Protein AF-M5FPM3-F1 (afdb_monomer_lite)

pLDDT: mean 89.11, std 7.0, range [58.78, 97.31]

Foldseek 3Di:
DDPDPDPDDPVNVVVVVVVVLLVVLVVQQVVLCVVVVVFAFEEAQEECPWPCLAVDDDDRRHNHDCVCVVCVPPRCPPGPAQKHWYYHSNTDGIDIDGND

Organism: Dacryopinax primogenitus (strain DJM 731) (NCBI:txid1858805)

Secondary structure (DSSP, 8-state):
-PPPS----HHHHHHHHHHHHHHHHHHHHHHHHHTTTT--EEEEEE-TTSHHHHHSPSBTTB--TTHHHHTTTTTTTT-SSSEEEEEEEEES--EEEE--

Radius of gyration: 18.58 Å; chains: 1; bounding box: 42×27×62 Å

Structure (mmCIF, N/CA/C/O backbone):
data_AF-M5FPM3-F1
#
_entry.id   AF-M5FPM3-F1
#
loop_
_atom_site.group_PDB
_atom_site.id
_atom_site.type_symbol
_atom_site.label_atom_id
_atom_site.label_alt_id
_atom_site.label_comp_id
_atom_site.label_asym_id
_atom_site.label_entity_id
_atom_site.label_seq_id
_atom_site.pdbx_PDB_ins_code
_atom_site.Cartn_x
_atom_site.Cartn_y
_atom_site.Cartn_z
_atom_site.occupancy
_atom_site.B_iso_or_equiv
_atom_site.auth_seq_id
_atom_site.auth_comp_id
_atom_site.auth_asym_id
_atom_site.auth_atom_id
_atom_site.pdbx_PDB_model_num
ATOM 1 N N . MET A 1 1 ? -19.706 3.761 43.467 1.00 58.78 1 MET A N 1
ATOM 2 C CA . MET A 1 1 ? -19.021 3.740 42.157 1.00 58.78 1 MET A CA 1
ATOM 3 C C . MET A 1 1 ? -19.809 4.648 41.225 1.00 58.78 1 MET A C 1
ATOM 5 O O . MET A 1 1 ? -20.956 4.329 40.946 1.00 58.78 1 MET A O 1
ATOM 9 N N . GLN A 1 2 ? -19.276 5.817 40.856 1.00 66.12 2 GLN A N 1
ATOM 10 C CA . GLN A 1 2 ? -19.940 6.689 39.879 1.00 66.12 2 GLN A CA 1
ATOM 11 C C . GLN A 1 2 ? -19.937 5.989 38.510 1.00 66.12 2 GLN A C 1
ATOM 13 O O . GLN A 1 2 ? -18.874 5.520 38.096 1.00 66.12 2 GLN A O 1
ATOM 18 N N . PRO A 1 3 ? -21.084 5.879 37.817 1.00 67.50 3 PRO A N 1
ATOM 19 C CA . PRO A 1 3 ? -21.097 5.379 36.451 1.00 67.50 3 PRO A CA 1
ATOM 20 C C . PRO A 1 3 ? -20.317 6.349 35.558 1.00 67.50 3 PRO A C 1
ATOM 22 O O . PRO A 1 3 ? -20.416 7.567 35.711 1.00 67.50 3 PRO A O 1
ATOM 25 N N . LEU A 1 4 ? -19.514 5.801 34.645 1.00 68.31 4 LEU A N 1
ATOM 26 C CA . LEU A 1 4 ? -18.785 6.589 33.653 1.00 68.31 4 LEU A CA 1
ATOM 27 C C . LEU A 1 4 ? -19.788 7.464 32.869 1.00 68.31 4 LEU A C 1
ATOM 29 O O . LEU A 1 4 ? -20.803 6.938 32.411 1.00 68.31 4 LEU A O 1
ATOM 33 N N . PRO A 1 5 ? -19.531 8.771 32.678 1.00 68.62 5 PRO A N 1
ATOM 34 C CA . PRO A 1 5 ? -20.499 9.734 32.131 1.00 68.62 5 PRO A CA 1
ATOM 35 C C . PRO A 1 5 ? -20.759 9.594 30.617 1.00 68.62 5 PRO A C 1
ATOM 37 O O . PRO A 1 5 ? -21.255 10.519 29.981 1.00 68.62 5 PRO A O 1
ATOM 40 N N . LEU A 1 6 ? -20.419 8.456 30.011 1.00 70.81 6 LEU A N 1
ATOM 41 C CA . LEU A 1 6 ? -20.494 8.241 28.569 1.00 70.81 6 LEU A CA 1
ATOM 42 C C . LEU A 1 6 ? -21.482 7.116 28.259 1.00 70.81 6 LEU A C 1
ATOM 44 O O . LEU A 1 6 ? -21.114 5.947 28.182 1.00 70.81 6 LEU A O 1
ATOM 48 N N . ASN A 1 7 ? -22.744 7.484 28.031 1.00 73.44 7 ASN A N 1
ATOM 49 C CA . ASN A 1 7 ? -23.718 6.615 27.367 1.00 73.44 7 ASN A CA 1
ATOM 50 C C . ASN A 1 7 ? -23.446 6.638 25.850 1.00 73.44 7 ASN A C 1
ATOM 52 O O . ASN A 1 7 ? -24.162 7.278 25.080 1.00 73.44 7 ASN A O 1
ATOM 56 N N . LEU A 1 8 ? -22.326 6.039 25.431 1.00 78.88 8 LEU A N 1
ATOM 57 C CA . LEU A 1 8 ? -21.946 5.967 24.022 1.00 78.88 8 LEU A CA 1
ATOM 58 C C . LEU A 1 8 ? -22.649 4.780 23.358 1.00 78.88 8 LEU A C 1
ATOM 60 O O . LEU A 1 8 ? -22.464 3.633 23.759 1.00 78.88 8 LEU A O 1
ATOM 64 N N . SER A 1 9 ? -23.409 5.049 22.296 1.00 89.25 9 SER A N 1
ATOM 65 C CA . SER A 1 9 ? -23.957 3.987 21.450 1.00 89.25 9 SER A CA 1
ATOM 66 C C . SER A 1 9 ? -22.826 3.180 20.808 1.00 89.25 9 SER A C 1
ATOM 68 O O . SER A 1 9 ? -21.863 3.757 20.294 1.00 89.25 9 SER A O 1
ATOM 70 N N . TRP A 1 10 ? -22.964 1.850 20.767 1.00 90.44 10 TRP A N 1
ATOM 71 C CA . TRP A 1 10 ? -22.000 0.970 20.096 1.00 90.44 10 TRP A CA 1
ATOM 72 C C . TRP A 1 10 ? -21.766 1.391 18.636 1.00 90.44 10 TRP A C 1
ATOM 74 O O . TRP A 1 10 ? -20.639 1.355 18.146 1.00 90.44 10 TRP A O 1
ATOM 84 N N . SER A 1 11 ? -22.802 1.890 17.958 1.00 91.44 11 SER A N 1
ATOM 85 C CA . SER A 1 11 ? -22.688 2.391 16.586 1.00 91.44 11 SER A CA 1
ATOM 86 C C . SER A 1 11 ? -21.698 3.555 16.468 1.00 91.44 11 SER A C 1
ATOM 88 O O . SER A 1 11 ? -20.923 3.603 15.516 1.00 91.44 11 SER A O 1
ATOM 90 N N . LEU A 1 12 ? -21.674 4.466 17.450 1.00 92.75 12 LEU A N 1
ATOM 91 C CA . LEU A 1 12 ? -20.740 5.597 17.471 1.00 92.75 12 LEU A CA 1
ATOM 92 C C . LEU A 1 12 ? -19.306 5.139 17.727 1.00 92.75 12 LEU A C 1
ATOM 94 O O . LEU A 1 12 ? -18.386 5.655 17.097 1.00 92.75 12 LEU A O 1
ATOM 98 N N . VAL A 1 13 ? -19.106 4.156 18.610 1.00 93.62 13 VAL A N 1
ATOM 99 C CA . VAL A 1 13 ? -17.763 3.615 18.860 1.00 93.62 13 VAL A CA 1
ATOM 100 C C . VAL A 1 13 ? -17.235 2.909 17.608 1.00 93.62 13 VAL A C 1
ATOM 102 O O . VAL A 1 13 ? -16.104 3.165 17.203 1.00 93.62 13 VAL A O 1
ATOM 105 N N . VAL A 1 14 ? -18.048 2.069 16.953 1.00 95.25 14 VAL A N 1
ATOM 106 C CA . VAL A 1 14 ? -17.658 1.374 15.712 1.00 95.25 14 VAL A CA 1
ATOM 107 C C . VAL A 1 14 ? -17.321 2.378 14.610 1.00 95.25 14 VAL A C 1
ATOM 109 O O . VAL A 1 14 ? -16.284 2.248 13.960 1.00 95.25 14 VAL A O 1
ATOM 112 N N . LEU A 1 15 ? -18.148 3.411 14.436 1.00 96.12 15 LEU A N 1
ATOM 113 C CA . LEU A 1 15 ? -17.909 4.464 13.452 1.00 96.12 15 LEU A CA 1
ATOM 114 C C . LEU A 1 15 ? -16.631 5.257 13.762 1.00 96.12 15 LEU A C 1
ATOM 116 O O . LEU A 1 15 ? -15.820 5.489 12.868 1.00 96.12 15 LEU A O 1
ATOM 120 N N . GLY A 1 16 ? -16.405 5.610 15.030 1.00 96.75 16 GLY A N 1
ATOM 121 C CA . GLY A 1 16 ? -15.184 6.285 15.471 1.00 96.75 16 GLY A CA 1
ATOM 122 C C . GLY A 1 16 ? -13.927 5.451 15.213 1.00 96.75 16 GLY A C 1
ATOM 123 O O . GLY A 1 16 ? -12.956 5.956 14.647 1.00 96.75 16 GLY A O 1
ATOM 124 N N . LEU A 1 17 ? -13.955 4.158 15.548 1.00 96.38 17 LEU A N 1
ATOM 125 C CA . LEU A 1 17 ? -12.849 3.236 15.278 1.00 96.38 17 LEU A CA 1
ATOM 126 C C . LEU A 1 17 ? -12.582 3.084 13.779 1.00 96.38 17 LEU A C 1
ATOM 128 O O . LEU A 1 17 ? -11.422 3.066 13.367 1.00 96.38 17 LEU A O 1
ATOM 132 N N . LEU A 1 18 ? -13.634 3.022 12.959 1.00 96.69 18 LEU A N 1
ATOM 133 C CA . LEU A 1 18 ? -13.509 2.937 11.506 1.00 96.69 18 LEU A CA 1
ATOM 134 C C . LEU A 1 18 ? -12.841 4.193 10.934 1.00 96.69 18 LEU A C 1
ATOM 136 O O . LEU A 1 18 ? -1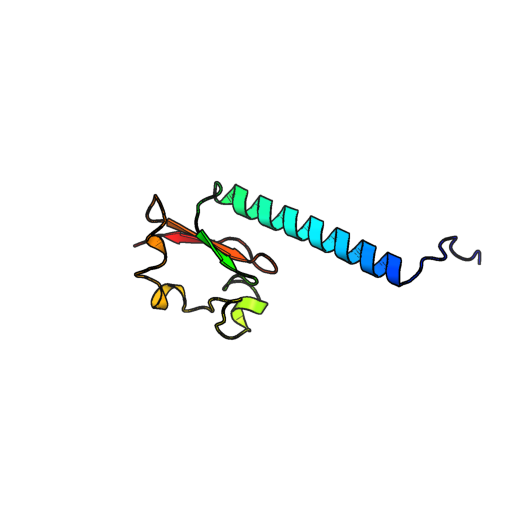1.920 4.076 10.127 1.00 96.69 18 LEU A O 1
ATOM 140 N N . ILE A 1 19 ? -13.233 5.384 11.391 1.00 97.31 19 ILE A N 1
ATOM 141 C CA . ILE A 1 19 ? -12.611 6.649 10.969 1.00 97.31 19 ILE A CA 1
ATOM 142 C C . ILE A 1 19 ? -11.129 6.674 11.348 1.00 97.31 19 ILE A C 1
ATOM 144 O O . ILE A 1 19 ? -10.278 6.941 10.497 1.00 97.31 19 ILE A O 1
ATOM 148 N N . VAL A 1 20 ? -10.800 6.352 12.603 1.00 97.31 20 VAL A N 1
ATOM 149 C CA .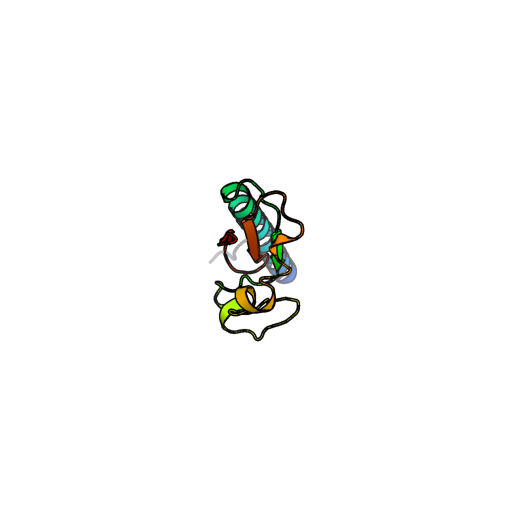 VAL A 1 20 ? -9.406 6.308 13.073 1.00 97.31 20 VAL A CA 1
ATOM 150 C C . VAL A 1 20 ? -8.592 5.299 12.263 1.00 97.31 20 VAL A C 1
ATOM 152 O O . VAL A 1 20 ? -7.466 5.594 11.858 1.00 97.31 20 VAL A O 1
ATOM 155 N N . PHE A 1 21 ? -9.165 4.129 11.973 1.00 94.81 21 PHE A N 1
ATOM 156 C CA . PHE A 1 21 ? -8.531 3.109 11.148 1.00 94.81 21 PHE A CA 1
ATOM 157 C C . PHE A 1 21 ? -8.234 3.620 9.732 1.00 94.81 21 PHE A C 1
ATOM 159 O O . PHE A 1 21 ? -7.097 3.491 9.271 1.00 94.81 21 PHE A O 1
ATOM 166 N N . VAL A 1 22 ? -9.213 4.243 9.066 1.00 95.25 22 VAL A N 1
ATOM 167 C CA . VAL A 1 22 ? -9.058 4.799 7.712 1.00 95.25 22 VAL A CA 1
ATOM 168 C C . VAL A 1 22 ? -7.992 5.894 7.688 1.00 95.25 22 VAL A C 1
ATOM 170 O O . VAL A 1 22 ? -7.093 5.839 6.848 1.00 95.25 22 VAL A O 1
ATOM 173 N N . LEU A 1 23 ? -8.027 6.840 8.631 1.00 96.56 23 LEU A N 1
ATOM 174 C CA . LEU A 1 23 ? -7.044 7.926 8.715 1.00 96.56 23 LEU A CA 1
ATOM 175 C C . LEU A 1 23 ? -5.628 7.397 8.956 1.00 96.56 23 LEU A C 1
ATOM 177 O O . LEU A 1 23 ? -4.697 7.759 8.233 1.00 96.56 23 LEU A O 1
ATOM 181 N N . ASN A 1 24 ? -5.458 6.489 9.922 1.00 95.50 24 ASN A N 1
ATOM 182 C CA . ASN A 1 24 ? -4.169 5.850 10.183 1.00 95.50 24 ASN A CA 1
ATOM 183 C C . ASN A 1 24 ? -3.670 5.088 8.947 1.00 95.50 24 ASN A C 1
ATOM 185 O O . ASN A 1 24 ? -2.482 5.140 8.617 1.00 95.50 24 ASN A O 1
ATOM 189 N N . ARG A 1 25 ? -4.561 4.395 8.228 1.00 92.25 25 ARG A N 1
ATOM 190 C CA . ARG A 1 25 ? -4.163 3.643 7.039 1.00 92.25 25 ARG A CA 1
ATOM 191 C C . ARG A 1 25 ? -3.761 4.557 5.887 1.00 92.25 25 ARG A C 1
ATOM 193 O O . ARG A 1 25 ? -2.725 4.303 5.270 1.00 92.25 25 ARG A O 1
ATOM 200 N N . ALA A 1 26 ? -4.512 5.629 5.652 1.00 92.94 26 ALA A N 1
ATOM 201 C CA . ALA A 1 26 ? -4.199 6.638 4.647 1.00 92.94 26 ALA A CA 1
ATOM 202 C C . ALA A 1 26 ? -2.850 7.313 4.938 1.00 92.94 26 ALA A C 1
ATOM 204 O O . ALA A 1 26 ? -1.994 7.377 4.056 1.00 92.94 26 ALA A O 1
ATOM 205 N N . ALA A 1 27 ? -2.609 7.714 6.192 1.00 94.62 27 ALA A N 1
ATOM 206 C CA . ALA A 1 27 ? -1.346 8.314 6.619 1.00 94.62 27 ALA A CA 1
ATOM 207 C C . ALA A 1 27 ? -0.152 7.370 6.395 1.00 94.62 27 ALA A C 1
ATOM 209 O O . ALA A 1 27 ? 0.869 7.773 5.836 1.00 94.62 27 ALA A O 1
ATOM 210 N N . ARG A 1 28 ? -0.286 6.088 6.764 1.00 92.44 28 ARG A N 1
ATOM 211 C CA . ARG A 1 28 ? 0.757 5.073 6.534 1.00 92.44 28 ARG A CA 1
ATOM 212 C C . ARG A 1 28 ? 1.006 4.819 5.051 1.00 92.44 28 ARG A C 1
ATOM 214 O O . ARG A 1 28 ? 2.159 4.672 4.650 1.00 92.44 28 ARG A O 1
ATOM 221 N N . HIS A 1 29 ? -0.054 4.754 4.248 1.00 91.31 29 HIS A N 1
ATOM 222 C CA . HIS A 1 29 ? 0.070 4.577 2.806 1.00 91.31 29 HIS A CA 1
ATOM 223 C C . HIS A 1 29 ? 0.812 5.765 2.188 1.00 91.31 29 HIS A C 1
ATOM 225 O O . HIS A 1 29 ? 1.830 5.566 1.533 1.00 91.31 29 HIS A O 1
ATOM 231 N N . TYR A 1 30 ? 0.391 6.994 2.499 1.00 93.25 30 TYR A N 1
ATOM 232 C CA . TYR A 1 30 ? 1.042 8.215 2.029 1.00 93.25 30 TYR A CA 1
ATOM 233 C C . TYR A 1 30 ? 2.513 8.301 2.453 1.00 93.25 30 TYR A C 1
ATOM 235 O O . TYR A 1 30 ? 3.380 8.565 1.622 1.00 93.25 30 TYR A O 1
ATOM 243 N N . ALA A 1 31 ? 2.826 7.999 3.717 1.00 93.06 31 ALA A N 1
ATOM 244 C CA . ALA A 1 31 ? 4.208 7.942 4.189 1.00 93.06 31 ALA A CA 1
ATOM 245 C C . ALA A 1 31 ? 5.040 6.931 3.384 1.00 93.06 31 ALA A C 1
ATOM 247 O O . ALA A 1 31 ? 6.158 7.238 2.981 1.00 93.06 31 ALA A O 1
ATOM 248 N N . SER A 1 32 ? 4.478 5.757 3.077 1.00 91.19 32 SER A N 1
ATOM 249 C CA . SER A 1 32 ? 5.155 4.738 2.269 1.00 91.19 32 SER A CA 1
ATOM 250 C C . SER A 1 32 ? 5.292 5.107 0.786 1.00 91.19 32 SER A C 1
ATOM 252 O O . SER A 1 32 ? 6.168 4.568 0.112 1.00 91.19 32 SER A O 1
ATOM 254 N N . LEU A 1 33 ? 4.427 5.969 0.249 1.00 91.88 33 LEU A N 1
ATOM 255 C CA . LEU A 1 33 ? 4.596 6.539 -1.092 1.00 91.88 33 LEU A CA 1
ATOM 256 C C . LEU A 1 33 ? 5.714 7.575 -1.104 1.00 91.88 33 LEU A C 1
ATOM 258 O O . LEU A 1 33 ? 6.564 7.560 -1.994 1.00 91.88 33 LEU A O 1
ATOM 262 N N . ARG A 1 34 ? 5.747 8.425 -0.075 1.00 93.31 34 ARG A N 1
ATOM 263 C CA . ARG A 1 34 ? 6.772 9.452 0.098 1.00 93.31 34 ARG A CA 1
ATOM 264 C C . ARG A 1 34 ? 8.174 8.853 0.211 1.00 93.31 34 ARG A C 1
ATOM 266 O O . ARG A 1 34 ? 9.100 9.413 -0.358 1.00 93.31 34 ARG A O 1
ATOM 273 N N . THR A 1 35 ? 8.337 7.706 0.880 1.00 92.00 35 THR A N 1
ATOM 274 C CA . THR A 1 35 ? 9.642 7.013 0.964 1.00 92.00 35 THR A CA 1
ATOM 275 C C . THR A 1 35 ? 10.165 6.523 -0.384 1.00 92.00 35 THR A C 1
ATOM 277 O O . THR A 1 35 ? 11.358 6.290 -0.512 1.00 92.00 35 THR A O 1
ATOM 280 N N . LEU A 1 36 ? 9.285 6.345 -1.372 1.00 90.94 36 LEU A N 1
ATOM 281 C CA . LEU A 1 36 ? 9.640 5.927 -2.730 1.00 90.94 36 LEU A CA 1
ATOM 282 C C . LEU A 1 36 ? 9.534 7.086 -3.729 1.00 90.94 36 LEU A C 1
ATOM 284 O O . LEU A 1 36 ? 9.320 6.847 -4.914 1.00 90.94 36 LEU A O 1
ATOM 288 N N . SER A 1 37 ? 9.600 8.336 -3.259 1.00 91.75 37 SER A N 1
ATOM 289 C CA . SER A 1 37 ? 9.513 9.540 -4.100 1.00 91.75 37 SER A CA 1
ATOM 290 C C . SER A 1 37 ? 8.288 9.568 -5.023 1.00 91.75 37 SER A C 1
ATOM 292 O O . SER A 1 37 ? 8.350 10.105 -6.123 1.00 91.75 37 SER A O 1
ATOM 294 N N . PHE A 1 38 ? 7.172 8.970 -4.586 1.00 90.38 38 PHE A N 1
ATOM 295 C CA . PHE A 1 38 ? 5.943 8.845 -5.378 1.00 90.38 38 PHE A CA 1
ATOM 296 C C . PHE A 1 38 ? 6.129 8.159 -6.740 1.00 90.38 38 PHE A C 1
ATOM 298 O O . PHE A 1 38 ? 5.359 8.415 -7.665 1.00 90.38 38 PHE A O 1
ATOM 305 N N . LEU A 1 39 ? 7.100 7.245 -6.850 1.00 91.00 39 LEU A N 1
ATOM 306 C CA . LEU A 1 39 ? 7.329 6.455 -8.057 1.00 91.00 39 LEU A CA 1
ATOM 307 C C . LEU A 1 39 ? 6.012 5.825 -8.551 1.00 91.00 39 LEU A C 1
ATOM 309 O O . LEU A 1 39 ? 5.254 5.292 -7.730 1.00 91.00 39 LEU A O 1
ATOM 313 N N . PRO A 1 40 ? 5.693 5.872 -9.854 1.00 89.19 40 PRO A N 1
ATOM 314 C CA . PRO A 1 40 ? 4.519 5.192 -10.377 1.00 89.19 40 PRO A CA 1
ATOM 315 C C . PRO A 1 40 ? 4.652 3.674 -10.213 1.00 89.19 40 PRO A C 1
ATOM 317 O O . PRO A 1 40 ? 5.740 3.104 -10.101 1.00 89.19 40 PRO A O 1
ATOM 320 N N . GLY A 1 41 ? 3.512 2.997 -10.142 1.00 90.62 41 GLY A N 1
ATOM 321 C CA . GLY A 1 41 ? 3.494 1.553 -9.995 1.00 90.62 41 GLY A CA 1
ATOM 322 C C . GLY A 1 41 ? 2.130 1.010 -9.611 1.00 90.62 41 GLY A C 1
ATOM 323 O O . GLY A 1 41 ? 1.136 1.735 -9.544 1.00 90.62 41 GLY A O 1
ATOM 324 N N . MET A 1 42 ? 2.089 -0.291 -9.356 1.00 91.12 42 MET A N 1
ATOM 325 C CA . MET A 1 42 ? 0.855 -1.019 -9.101 1.00 91.12 42 MET A CA 1
ATOM 326 C C . MET A 1 42 ? 0.430 -0.892 -7.638 1.00 91.12 42 MET A C 1
ATOM 328 O O . MET A 1 42 ? 1.247 -0.874 -6.713 1.00 91.12 42 MET A O 1
ATOM 332 N N . THR A 1 43 ? -0.877 -0.795 -7.426 1.00 92.19 43 THR A N 1
ATOM 333 C CA . THR A 1 43 ? -1.470 -0.661 -6.097 1.00 92.19 43 THR A CA 1
ATOM 334 C C . THR A 1 43 ? -2.552 -1.720 -5.933 1.00 92.19 43 THR A C 1
ATOM 336 O O . THR A 1 43 ? -3.460 -1.808 -6.752 1.00 92.19 43 THR A O 1
ATOM 339 N N . PHE A 1 44 ? -2.437 -2.522 -4.879 1.00 93.19 44 PHE A N 1
ATOM 340 C CA . PHE A 1 44 ? -3.330 -3.638 -4.567 1.00 93.19 44 PHE A CA 1
ATOM 341 C C . PHE A 1 44 ? -3.930 -3.467 -3.171 1.00 93.19 44 PHE A C 1
ATOM 343 O O . PHE A 1 44 ? -3.482 -2.625 -2.389 1.00 93.19 44 PHE A O 1
ATOM 350 N N . ALA A 1 45 ? -4.928 -4.277 -2.816 1.00 93.12 45 ALA A N 1
ATOM 351 C CA . ALA A 1 45 ? -5.448 -4.279 -1.449 1.00 93.12 45 ALA A CA 1
ATOM 352 C C . ALA A 1 45 ? -4.367 -4.775 -0.475 1.00 93.12 45 ALA A C 1
ATOM 354 O O . ALA A 1 45 ? -4.068 -4.120 0.527 1.00 93.12 45 ALA A O 1
ATOM 355 N N . PHE A 1 46 ? -3.707 -5.879 -0.820 1.00 92.50 46 PHE A N 1
ATOM 356 C CA . PHE A 1 46 ? -2.642 -6.472 -0.021 1.00 92.50 46 PHE A CA 1
ATOM 357 C C . PHE A 1 46 ? -1.349 -6.524 -0.831 1.00 92.50 46 PHE A C 1
ATOM 359 O O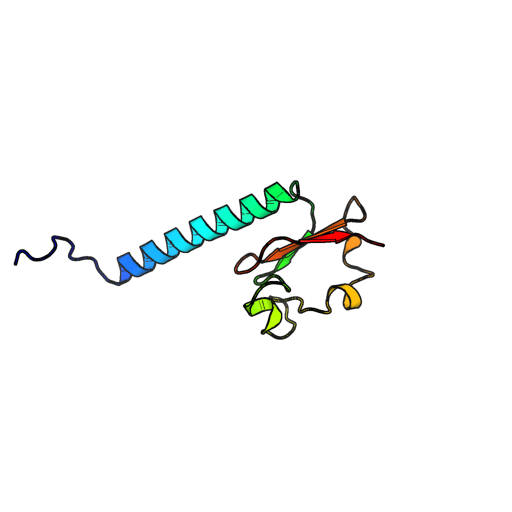 . PHE A 1 46 ? -1.329 -6.988 -1.968 1.00 92.50 46 PHE A O 1
ATOM 366 N N . SER A 1 47 ? -0.260 -6.025 -0.247 1.00 91.25 47 SER A N 1
ATOM 367 C CA . SER A 1 47 ? 1.075 -6.200 -0.824 1.00 91.25 47 SER A CA 1
ATOM 368 C C . SER A 1 47 ? 1.458 -7.682 -0.753 1.00 91.25 47 SER A C 1
ATOM 370 O O . SER A 1 47 ? 1.175 -8.299 0.279 1.00 91.25 47 SER A O 1
ATOM 372 N N . PRO A 1 48 ? 2.150 -8.247 -1.756 1.00 90.69 48 PRO A N 1
ATOM 373 C CA . PRO A 1 48 ? 2.580 -9.648 -1.730 1.00 90.69 48 PRO A CA 1
ATOM 374 C C . PRO A 1 48 ? 3.500 -9.970 -0.539 1.00 90.69 48 PRO A C 1
ATOM 376 O O . PRO A 1 48 ? 3.517 -11.096 -0.063 1.00 90.69 48 PRO A O 1
ATOM 379 N N . PHE A 1 49 ? 4.200 -8.968 0.008 1.00 88.44 49 PHE A N 1
ATOM 380 C CA . PHE A 1 49 ? 5.035 -9.101 1.212 1.00 88.44 49 PHE A CA 1
ATOM 381 C C . PHE A 1 49 ? 4.304 -8.770 2.522 1.00 88.44 49 PHE A C 1
ATOM 383 O O . PHE A 1 49 ? 4.927 -8.498 3.548 1.00 88.44 49 PHE A O 1
ATOM 390 N N . SER A 1 50 ? 2.976 -8.713 2.501 1.00 90.38 50 SER A N 1
ATOM 391 C CA . SER A 1 50 ? 2.166 -8.627 3.716 1.00 90.38 50 SER A CA 1
ATOM 392 C C . SER A 1 50 ? 1.689 -10.014 4.127 1.00 90.38 50 SER A C 1
ATOM 394 O O . SER A 1 50 ? 1.512 -10.870 3.270 1.00 90.38 50 SER A O 1
ATOM 396 N N . ILE A 1 51 ? 1.413 -10.221 5.417 1.00 90.94 51 ILE A N 1
ATOM 397 C CA . ILE A 1 51 ? 0.848 -11.484 5.922 1.00 90.94 51 ILE A CA 1
ATOM 398 C C . ILE A 1 51 ? -0.379 -11.936 5.102 1.00 90.94 51 ILE A C 1
ATOM 400 O O . ILE A 1 51 ? -0.353 -13.051 4.586 1.00 90.94 51 ILE A O 1
ATOM 404 N N . PRO A 1 52 ? -1.424 -11.106 4.890 1.00 90.06 52 PRO A N 1
ATOM 405 C CA . PRO A 1 52 ? -2.555 -11.529 4.063 1.00 90.06 52 PRO A CA 1
ATOM 406 C C . PRO A 1 52 ? -2.174 -11.714 2.589 1.00 90.06 52 PRO A C 1
ATOM 408 O O . PRO A 1 52 ? -2.716 -12.598 1.941 1.00 90.06 52 PRO A O 1
ATOM 411 N N . GLY A 1 53 ? -1.229 -10.936 2.055 1.00 88.56 53 GLY A N 1
ATOM 412 C CA . GLY A 1 53 ? -0.758 -11.108 0.677 1.00 88.56 53 GLY A CA 1
ATOM 413 C C . GLY A 1 53 ? 0.045 -12.393 0.444 1.00 88.56 53 GLY A C 1
ATOM 414 O O . GLY A 1 53 ? 0.016 -12.941 -0.653 1.00 88.56 53 GLY A O 1
ATOM 415 N N . ALA A 1 54 ? 0.716 -12.905 1.475 1.00 88.94 54 ALA A N 1
ATOM 416 C CA . ALA A 1 54 ? 1.438 -14.172 1.419 1.00 88.94 54 ALA A CA 1
ATOM 417 C C . ALA A 1 54 ? 0.510 -15.387 1.590 1.00 88.94 54 ALA A C 1
ATOM 419 O O . ALA A 1 54 ? 0.795 -16.452 1.051 1.00 88.94 54 ALA A O 1
ATOM 420 N N . LEU A 1 55 ? -0.589 -15.232 2.339 1.00 90.94 55 LEU A N 1
ATOM 421 C CA . LEU A 1 55 ? -1.535 -16.316 2.630 1.00 90.94 55 LEU A CA 1
ATOM 422 C C . LEU A 1 55 ? -2.651 -16.453 1.588 1.00 90.94 55 LEU A C 1
ATOM 424 O O . LEU A 1 55 ? -3.114 -17.561 1.329 1.00 90.94 55 LEU A O 1
ATOM 428 N N . LEU A 1 56 ? -3.129 -15.340 1.028 1.00 89.62 56 LEU A N 1
ATOM 429 C CA . LEU A 1 56 ? -4.240 -15.356 0.081 1.00 89.62 56 LEU A CA 1
ATOM 430 C C . LEU A 1 56 ? -3.771 -15.771 -1.320 1.00 89.62 56 LEU A C 1
ATOM 432 O O . LEU A 1 56 ? -2.678 -15.385 -1.739 1.00 89.62 56 LEU A O 1
ATOM 436 N N . PRO A 1 57 ? -4.613 -16.484 -2.088 1.00 89.50 57 PRO A N 1
ATOM 437 C CA . PRO A 1 57 ? -4.298 -16.819 -3.469 1.00 89.50 57 PRO A CA 1
ATOM 438 C C . PRO A 1 57 ? -4.188 -15.563 -4.345 1.00 89.50 57 PRO A C 1
ATOM 440 O O . PRO A 1 57 ? -4.742 -14.499 -4.032 1.00 89.50 57 PRO A O 1
ATOM 443 N N . THR A 1 58 ? -3.494 -15.707 -5.476 1.00 91.44 58 THR A N 1
ATOM 444 C CA . THR A 1 58 ? -3.418 -14.668 -6.506 1.00 91.44 58 THR A CA 1
ATOM 445 C C . THR A 1 58 ? -4.822 -14.298 -6.985 1.00 91.44 58 THR A C 1
ATOM 447 O O . THR A 1 58 ? -5.612 -15.154 -7.376 1.00 91.44 58 THR A O 1
ATOM 450 N N . SER A 1 59 ? -5.139 -13.009 -6.945 1.00 90.50 59 SER A N 1
ATOM 451 C CA . SER A 1 59 ? -6.424 -12.432 -7.335 1.00 90.50 59 SER A CA 1
ATOM 452 C C . SER A 1 59 ? -6.242 -10.973 -7.760 1.00 90.50 59 SER A C 1
ATOM 454 O O . SER A 1 59 ? -5.159 -10.402 -7.646 1.00 90.50 59 SER A O 1
ATOM 456 N N . ASN A 1 60 ? -7.326 -10.313 -8.168 1.00 88.06 60 ASN A N 1
ATOM 457 C CA . ASN A 1 60 ? -7.297 -8.881 -8.490 1.00 88.06 60 ASN A CA 1
ATOM 458 C C . ASN A 1 60 ? -6.914 -7.994 -7.285 1.00 88.06 60 ASN A C 1
ATOM 460 O O . ASN A 1 60 ? -6.494 -6.854 -7.462 1.00 88.06 60 ASN A O 1
ATOM 464 N N . TYR A 1 61 ? -7.038 -8.511 -6.057 1.00 88.44 61 TYR A N 1
ATOM 465 C CA . TYR A 1 61 ? -6.731 -7.786 -4.820 1.00 88.44 61 TYR A CA 1
ATOM 466 C C . TYR A 1 61 ? -5.359 -8.123 -4.229 1.00 88.44 61 TYR A C 1
ATOM 468 O O . TYR A 1 61 ? -4.871 -7.387 -3.365 1.00 88.44 61 TYR A O 1
ATOM 476 N N . ASN A 1 62 ? -4.752 -9.224 -4.677 1.00 91.69 62 ASN A N 1
ATOM 477 C CA . ASN A 1 62 ? -3.454 -9.706 -4.231 1.00 91.69 62 ASN A CA 1
ATOM 478 C C . ASN A 1 62 ? -2.703 -10.313 -5.425 1.00 91.69 62 ASN A C 1
ATOM 480 O O . ASN A 1 62 ? -3.110 -11.367 -5.909 1.00 91.69 62 ASN A O 1
ATOM 484 N N . PRO A 1 63 ? -1.590 -9.721 -5.878 1.00 89.88 63 PRO A N 1
ATOM 485 C CA . PRO A 1 63 ? -0.859 -10.238 -7.031 1.00 89.88 63 PRO A CA 1
ATOM 486 C C . PRO A 1 63 ? -0.216 -11.615 -6.757 1.00 89.88 63 PRO A C 1
ATOM 488 O O . PRO A 1 63 ? 0.128 -12.339 -7.691 1.00 89.88 63 PRO A O 1
ATOM 491 N N . GLY A 1 64 ? -0.100 -12.019 -5.486 1.00 90.12 64 GLY A N 1
ATOM 492 C CA . GLY A 1 64 ? 0.588 -13.242 -5.075 1.00 90.12 64 GLY A CA 1
ATOM 493 C C . GLY A 1 64 ? 2.105 -13.107 -5.193 1.00 90.12 64 GLY A C 1
ATOM 494 O O . GLY A 1 64 ? 2.614 -12.087 -5.641 1.00 90.12 64 GLY A O 1
ATOM 495 N N . MET A 1 65 ? 2.855 -14.124 -4.771 1.00 87.19 65 MET A N 1
ATOM 496 C CA . MET A 1 65 ? 4.312 -13.999 -4.604 1.00 87.19 65 MET A CA 1
ATOM 497 C C . MET A 1 65 ? 5.110 -14.130 -5.914 1.00 87.19 65 MET A C 1
ATOM 499 O O . MET A 1 65 ? 6.224 -13.627 -5.997 1.00 87.19 65 MET A O 1
ATOM 503 N N . MET A 1 66 ? 4.540 -14.765 -6.945 1.00 88.31 66 MET A N 1
ATOM 504 C CA . MET A 1 66 ? 5.206 -15.006 -8.239 1.00 88.31 66 MET A CA 1
ATOM 505 C C . MET A 1 66 ? 4.842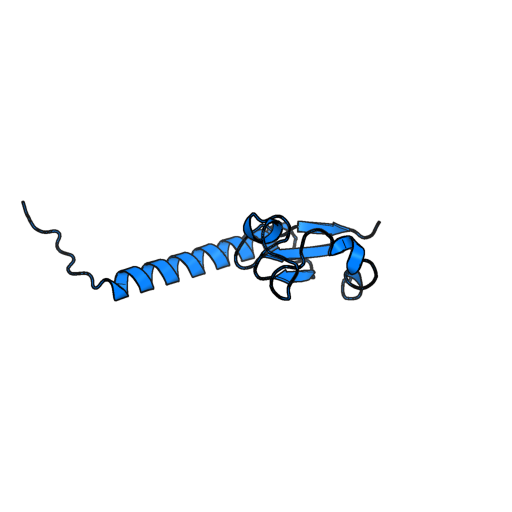 -13.986 -9.328 1.00 88.31 66 MET A C 1
ATOM 507 O O . MET A 1 66 ? 5.201 -14.161 -10.495 1.00 88.31 66 MET A O 1
ATOM 511 N N . PHE A 1 67 ? 4.117 -12.921 -8.978 1.00 88.88 67 PHE A N 1
ATOM 512 C CA . PHE A 1 67 ? 3.659 -11.923 -9.947 1.00 88.88 67 PHE A CA 1
ATOM 513 C C . PHE A 1 67 ? 4.829 -11.271 -10.708 1.00 88.88 67 PHE A C 1
ATOM 515 O O . PHE A 1 67 ? 4.695 -10.941 -11.883 1.00 88.88 67 PHE A O 1
ATOM 522 N N . ASN A 1 68 ? 5.987 -11.119 -10.053 1.00 90.00 68 ASN A N 1
ATOM 523 C CA . ASN A 1 68 ? 7.193 -10.529 -10.628 1.00 90.00 68 ASN A CA 1
ATOM 524 C C . ASN A 1 68 ? 7.699 -11.337 -11.830 1.00 90.00 68 ASN A C 1
ATOM 526 O O . ASN A 1 68 ? 8.195 -10.754 -12.786 1.00 90.00 68 ASN A O 1
ATOM 530 N N . TRP A 1 69 ? 7.532 -12.663 -11.809 1.00 88.94 69 TRP A N 1
ATOM 531 C CA . TRP A 1 69 ? 7.849 -13.537 -12.937 1.00 88.94 69 TRP A CA 1
ATOM 532 C C . TRP A 1 69 ? 6.755 -13.509 -14.001 1.00 88.94 69 TRP A C 1
ATOM 534 O O . TRP A 1 69 ? 7.054 -13.343 -15.184 1.00 88.94 69 TRP A O 1
ATOM 544 N N . GLY A 1 70 ? 5.491 -13.639 -13.585 1.00 90.62 70 GLY A N 1
ATOM 545 C CA . GLY A 1 70 ? 4.349 -13.695 -14.502 1.00 90.62 70 GLY A CA 1
ATOM 546 C C . GLY A 1 70 ? 4.153 -12.411 -15.311 1.00 90.62 70 GLY A C 1
ATOM 547 O O . GLY A 1 70 ? 3.776 -12.465 -16.478 1.00 90.62 70 GLY A O 1
ATOM 548 N N . TRP A 1 71 ? 4.451 -11.255 -14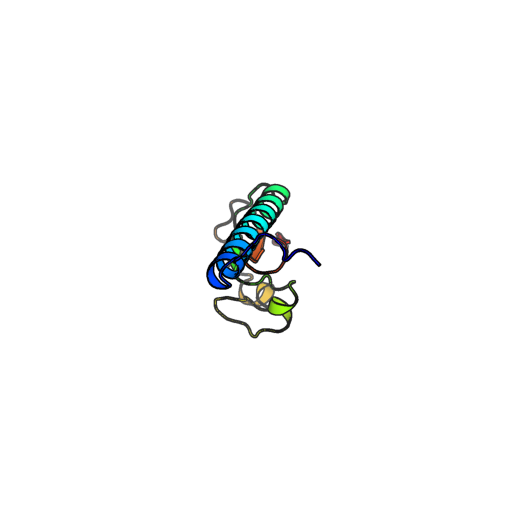.717 1.00 91.56 71 TRP A N 1
ATOM 549 C CA . TRP A 1 71 ? 4.254 -9.937 -15.328 1.00 91.56 71 TRP A CA 1
ATOM 550 C C . TRP A 1 71 ? 5.562 -9.232 -15.691 1.00 91.56 71 TRP A C 1
ATOM 552 O O . TRP A 1 71 ? 5.542 -8.038 -15.992 1.00 91.56 71 TRP A O 1
ATOM 562 N N . ARG A 1 72 ? 6.697 -9.945 -15.719 1.00 89.81 72 ARG A N 1
ATOM 563 C CA . ARG A 1 72 ? 8.024 -9.353 -15.978 1.00 89.81 72 ARG A CA 1
ATOM 564 C C . ARG A 1 72 ? 8.089 -8.505 -17.254 1.00 89.81 72 ARG A C 1
ATOM 566 O O . ARG A 1 72 ? 8.760 -7.484 -17.284 1.00 89.81 72 ARG A O 1
ATOM 573 N N . HIS A 1 73 ? 7.329 -8.890 -18.280 1.00 90.06 73 HIS A N 1
ATOM 574 C CA . HIS A 1 73 ? 7.305 -8.220 -19.588 1.00 90.06 73 HIS A CA 1
ATOM 575 C C . HIS A 1 73 ? 6.307 -7.063 -19.685 1.00 90.06 73 HIS A C 1
ATOM 577 O O . HIS A 1 73 ? 6.271 -6.350 -20.686 1.00 90.06 73 HIS A O 1
ATOM 583 N N . THR A 1 74 ? 5.440 -6.896 -18.688 1.00 89.94 74 THR A N 1
ATOM 584 C CA . THR A 1 74 ? 4.346 -5.915 -18.715 1.00 89.94 74 THR A CA 1
ATOM 585 C C . THR A 1 74 ? 4.420 -4.910 -17.576 1.00 89.94 74 THR A C 1
ATOM 587 O O . THR A 1 74 ? 3.935 -3.794 -17.739 1.00 89.94 74 THR A O 1
ATOM 590 N N . MET A 1 75 ? 5.041 -5.263 -16.448 1.00 89.75 75 MET A N 1
ATOM 591 C CA . MET A 1 75 ? 4.977 -4.468 -15.220 1.00 89.75 75 MET A CA 1
ATOM 592 C C . MET A 1 75 ? 5.742 -3.138 -15.282 1.00 89.75 75 MET A C 1
ATOM 594 O O . MET A 1 75 ? 5.352 -2.186 -14.612 1.00 89.75 75 MET A O 1
ATOM 598 N N . TYR A 1 76 ? 6.759 -3.035 -16.141 1.00 89.94 76 TYR A N 1
ATOM 599 C CA . TYR A 1 76 ? 7.546 -1.809 -16.326 1.00 89.94 76 TYR A CA 1
ATOM 600 C C . TYR A 1 76 ? 7.083 -0.928 -17.494 1.00 89.94 76 TYR A C 1
ATOM 602 O O . TYR A 1 76 ? 7.559 0.194 -17.619 1.00 89.94 76 TYR A O 1
ATOM 610 N N . LYS A 1 77 ? 6.135 -1.381 -18.333 1.00 87.62 77 LYS A N 1
ATOM 611 C CA . LYS A 1 77 ? 5.786 -0.709 -19.606 1.00 87.62 77 LYS A CA 1
ATOM 612 C C . LYS A 1 77 ? 5.390 0.762 -19.466 1.00 87.62 77 LYS A C 1
ATOM 614 O O . LYS A 1 77 ? 5.624 1.542 -20.379 1.00 87.62 77 LYS A O 1
ATOM 619 N N . ASN A 1 78 ? 4.778 1.118 -18.341 1.00 83.56 78 ASN A N 1
ATOM 620 C CA . ASN A 1 78 ? 4.269 2.465 -18.081 1.00 83.56 78 ASN A CA 1
ATOM 621 C C . ASN A 1 78 ? 5.166 3.265 -17.127 1.00 83.56 78 ASN A C 1
ATOM 623 O O . ASN A 1 78 ? 4.746 4.315 -16.640 1.00 83.56 78 ASN A O 1
ATOM 627 N N . SER A 1 79 ? 6.353 2.755 -16.794 1.00 84.56 79 SER A N 1
ATOM 628 C CA . SER A 1 79 ? 7.259 3.453 -15.895 1.00 84.56 79 SER A CA 1
ATOM 629 C C . SER A 1 79 ? 8.278 4.285 -16.680 1.00 84.56 79 SER A C 1
ATOM 631 O O . SER A 1 79 ? 8.883 3.767 -17.615 1.00 84.56 79 SER A O 1
ATOM 633 N N . PRO A 1 80 ? 8.495 5.566 -16.323 1.00 84.62 80 PRO A N 1
ATOM 634 C CA . PRO A 1 80 ? 9.464 6.436 -17.000 1.00 84.62 80 PRO A CA 1
ATOM 635 C C . PRO A 1 80 ? 10.925 6.063 -16.706 1.00 84.62 80 PRO A C 1
ATOM 637 O O . PRO A 1 80 ? 11.842 6.565 -17.346 1.00 84.62 80 PRO A O 1
ATOM 640 N N . MET A 1 81 ? 11.140 5.211 -15.711 1.00 82.69 81 MET A N 1
ATOM 641 C CA . MET A 1 81 ? 12.418 4.616 -15.350 1.00 82.69 81 MET A CA 1
ATOM 642 C C . MET A 1 81 ? 12.174 3.121 -15.182 1.00 82.69 81 MET A C 1
ATOM 644 O O . MET A 1 81 ? 11.064 2.739 -14.825 1.00 82.69 81 MET A O 1
ATOM 648 N N . ASP A 1 82 ? 13.180 2.281 -15.419 1.00 88.69 82 ASP A N 1
ATOM 649 C CA . ASP A 1 82 ? 13.141 0.810 -15.293 1.00 88.69 82 ASP A CA 1
ATOM 650 C C . ASP A 1 82 ? 12.950 0.325 -13.834 1.00 88.69 82 ASP A C 1
ATOM 652 O O . ASP A 1 82 ? 13.562 -0.623 -13.348 1.00 88.69 82 ASP A O 1
ATOM 656 N N . MET A 1 83 ? 12.102 1.018 -13.084 1.00 91.38 83 MET A N 1
ATOM 657 C CA . MET A 1 83 ? 11.738 0.778 -11.707 1.00 91.38 83 MET A CA 1
ATOM 658 C C . MET A 1 83 ? 10.242 0.990 -11.555 1.00 91.38 83 MET A C 1
ATOM 660 O O . MET A 1 83 ? 9.666 1.879 -12.172 1.00 91.38 83 MET A O 1
ATOM 664 N N . MET A 1 84 ? 9.596 0.237 -10.682 1.00 92.69 84 MET A N 1
ATOM 665 C CA . MET A 1 84 ? 8.202 0.479 -10.321 1.00 92.69 84 MET A CA 1
ATOM 666 C C . MET A 1 84 ? 7.984 0.201 -8.842 1.00 92.69 84 MET A C 1
ATOM 668 O O . MET A 1 84 ? 8.719 -0.569 -8.219 1.00 92.69 84 MET A O 1
ATOM 672 N N . ARG A 1 85 ? 6.941 0.801 -8.266 1.00 92.81 85 ARG A N 1
ATOM 673 C CA . ARG A 1 85 ? 6.504 0.444 -6.911 1.00 92.81 85 ARG A CA 1
ATOM 674 C C . ARG A 1 85 ? 5.380 -0.578 -6.925 1.00 92.81 85 ARG A C 1
ATOM 676 O O . ARG A 1 8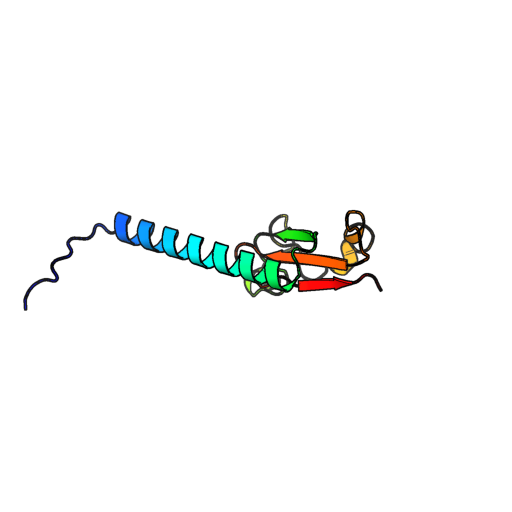5 ? 4.504 -0.545 -7.785 1.00 92.81 85 ARG A O 1
ATOM 683 N N . ILE A 1 86 ? 5.327 -1.397 -5.887 1.00 92.06 86 ILE A N 1
ATOM 684 C CA . ILE A 1 86 ? 4.134 -2.167 -5.535 1.00 92.06 86 ILE A CA 1
ATOM 685 C C . ILE A 1 86 ? 3.729 -1.787 -4.140 1.00 92.06 86 ILE A C 1
ATOM 687 O O . ILE A 1 86 ? 4.545 -1.857 -3.227 1.00 92.06 86 ILE A O 1
ATOM 691 N N . SER A 1 87 ? 2.476 -1.385 -3.972 1.00 92.56 87 SER A N 1
ATOM 692 C CA . SER A 1 87 ? 1.951 -0.980 -2.675 1.00 92.56 87 SER A CA 1
ATOM 693 C C . SER A 1 87 ? 0.660 -1.707 -2.341 1.00 92.56 87 SER A C 1
ATOM 695 O O . SER A 1 87 ? -0.186 -1.914 -3.207 1.00 92.56 87 SER A O 1
ATOM 697 N N . GLY A 1 88 ? 0.507 -2.065 -1.068 1.00 92.50 88 GLY A N 1
ATOM 698 C CA . GLY A 1 88 ? -0.754 -2.537 -0.513 1.00 92.50 88 GLY A CA 1
ATOM 699 C C . GLY A 1 88 ? -1.473 -1.406 0.218 1.00 92.50 88 GLY A C 1
ATOM 700 O O . GLY A 1 88 ? -0.879 -0.764 1.087 1.00 92.50 88 GLY A O 1
ATOM 701 N N . VAL A 1 89 ? -2.751 -1.177 -0.089 1.00 91.19 89 VAL A N 1
ATOM 702 C CA . VAL A 1 89 ? -3.590 -0.133 0.532 1.00 91.19 89 VAL A CA 1
ATOM 703 C C . VAL A 1 89 ? -4.163 -0.573 1.870 1.00 91.19 89 VAL A C 1
ATOM 705 O O . VAL A 1 89 ? -4.316 0.262 2.746 1.00 91.19 89 VAL A O 1
ATOM 708 N N . LEU A 1 90 ? -4.382 -1.872 2.109 1.00 90.69 90 LEU A N 1
ATOM 709 C CA . LEU A 1 90 ? -4.928 -2.431 3.362 1.00 90.69 90 LEU A CA 1
ATOM 710 C C . LEU A 1 90 ? -3.889 -3.163 4.217 1.00 90.69 90 LEU A C 1
ATOM 712 O O . LEU A 1 90 ? -3.853 -2.940 5.424 1.00 90.69 90 LEU A O 1
ATOM 716 N N . ALA A 1 91 ? -2.958 -3.904 3.605 1.00 88.88 91 ALA A N 1
ATOM 717 C CA . ALA A 1 91 ? -1.777 -4.394 4.325 1.00 88.88 91 ALA A CA 1
ATOM 718 C C . ALA A 1 91 ? -0.481 -4.369 3.501 1.00 88.88 91 ALA A C 1
ATOM 720 O O . ALA A 1 91 ? -0.489 -4.537 2.283 1.00 88.88 91 ALA A O 1
ATOM 721 N N . GLY A 1 92 ? 0.641 -4.207 4.208 1.00 87.38 92 GLY A N 1
ATOM 722 C CA . GLY A 1 92 ? 1.994 -4.212 3.648 1.00 87.38 92 GLY A CA 1
ATOM 723 C C . GLY A 1 92 ? 2.558 -2.834 3.322 1.00 87.38 92 GLY A C 1
ATOM 724 O O . GLY A 1 92 ? 1.832 -1.839 3.251 1.00 87.38 92 GLY A O 1
ATOM 725 N N . ARG A 1 93 ? 3.885 -2.794 3.172 1.00 88.00 93 ARG A N 1
ATOM 726 C CA . ARG A 1 93 ? 4.651 -1.604 2.781 1.00 88.00 93 ARG A CA 1
ATOM 727 C C . ARG A 1 93 ? 4.790 -1.552 1.263 1.00 88.00 93 ARG A C 1
ATOM 729 O O . ARG A 1 93 ? 4.665 -2.581 0.592 1.00 88.00 93 ARG A O 1
ATOM 736 N N . SER A 1 94 ? 5.050 -0.358 0.741 1.00 91.69 94 SER A N 1
ATOM 737 C CA . SER A 1 94 ? 5.452 -0.214 -0.652 1.00 91.69 94 SER A CA 1
ATOM 738 C C . SER A 1 94 ? 6.860 -0.775 -0.845 1.00 91.69 94 SER A C 1
ATOM 740 O O . SER A 1 94 ? 7.752 -0.467 -0.055 1.00 91.69 94 SER A O 1
ATOM 742 N N . VAL A 1 95 ? 7.055 -1.575 -1.889 1.00 90.94 95 VAL A N 1
ATOM 743 C CA . VAL A 1 95 ? 8.352 -2.152 -2.265 1.00 90.94 95 VAL A CA 1
ATOM 744 C C . VAL A 1 95 ? 8.712 -1.696 -3.671 1.00 90.94 95 VAL A C 1
ATOM 746 O O . VAL A 1 95 ? 7.840 -1.603 -4.537 1.00 90.94 95 VAL A O 1
ATOM 749 N N . LEU A 1 96 ? 9.987 -1.374 -3.866 1.00 92.25 96 LEU A N 1
ATOM 750 C CA . LEU A 1 96 ? 10.547 -0.987 -5.152 1.00 92.25 96 LEU A CA 1
ATOM 751 C C . LEU A 1 96 ? 11.050 -2.230 -5.884 1.00 92.25 96 LEU A C 1
ATOM 753 O O . LEU A 1 96 ? 11.700 -3.085 -5.289 1.00 92.25 96 LEU A O 1
ATOM 757 N N . TYR A 1 97 ? 10.741 -2.302 -7.171 1.00 91.19 97 TYR A N 1
ATOM 758 C CA . TYR A 1 97 ? 11.222 -3.326 -8.086 1.00 91.19 97 TYR A CA 1
ATOM 759 C C . TYR A 1 97 ? 12.006 -2.655 -9.198 1.00 91.19 97 TYR A C 1
ATOM 761 O O . TYR A 1 97 ? 11.549 -1.644 -9.728 1.00 91.19 97 TYR A O 1
ATOM 769 N N . THR A 1 98 ? 13.161 -3.218 -9.535 1.00 91.19 98 THR A N 1
ATOM 770 C CA . THR A 1 98 ? 14.018 -2.776 -10.635 1.00 91.19 98 THR A CA 1
ATOM 771 C C . THR A 1 98 ? 14.021 -3.824 -11.737 1.00 91.19 98 THR A C 1
ATOM 773 O O . THR A 1 98 ? 14.020 -5.027 -11.464 1.00 91.19 98 THR A O 1
ATOM 776 N N . ASN A 1 99 ? 14.018 -3.371 -12.984 1.00 85.00 99 ASN A N 1
ATOM 777 C CA . ASN A 1 99 ? 14.298 -4.212 -14.135 1.00 85.00 99 ASN A CA 1
ATOM 778 C C . ASN A 1 99 ? 15.803 -4.527 -14.132 1.00 85.00 99 ASN A C 1
ATOM 780 O O . ASN A 1 99 ? 16.618 -3.631 -13.898 1.00 85.00 99 ASN A O 1
ATOM 784 N N . SER A 1 100 ? 16.181 -5.794 -14.274 1.00 70.56 100 SER A N 1
ATOM 785 C CA . SER A 1 100 ? 17.572 -6.269 -14.196 1.00 70.56 100 SER A CA 1
ATOM 786 C C . SER A 1 100 ? 17.795 -7.392 -15.190 1.00 70.56 100 SER A C 1
ATOM 788 O O . SER A 1 100 ? 16.864 -8.217 -15.341 1.00 70.56 100 SER A O 1
#

Sequence (100 aa):
MQPLPLNLSWSLVVLGLLIVFVLNRAARHYASLRTLSFLPGMTFAFSPFSIPGALLPTSNYNPGMMFNWGWRHTMYKNSPMDMMRISGVLAGRSVLYTNS